Protein AF-A0AAD9XKY5-F1 (afdb_monomer_lite)

pLDDT: mean 76.38, std 20.31, range [36.25, 96.88]

InterPro domains:
  IPR003656 Zinc finger, BED-type [PF26664] (2-44)

Radius of gyration: 24.12 Å; chains: 1; bounding box: 50×39×59 Å

Structure (mmCIF, N/CA/C/O backbone):
data_AF-A0AAD9XKY5-F1
#
_entry.id   AF-A0AAD9XKY5-F1
#
loop_
_atom_site.group_PDB
_atom_site.id
_atom_site.type_symbol
_atom_site.label_atom_id
_atom_site.label_alt_id
_atom_site.label_comp_id
_atom_site.label_asym_id
_atom_site.label_entity_id
_atom_site.label_seq_id
_atom_site.pdbx_PDB_ins_code
_atom_site.Cartn_x
_atom_site.Cartn_y
_atom_site.Cartn_z
_atom_site.occupancy
_atom_site.B_iso_or_equiv
_atom_site.auth_seq_id
_atom_site.auth_comp_id
_atom_site.auth_asym_id
_atom_site.auth_atom_id
_atom_site.pdbx_PDB_model_num
ATOM 1 N N . MET A 1 1 ? -14.365 -5.651 0.166 1.00 91.12 1 MET A N 1
ATOM 2 C CA . MET A 1 1 ? -13.221 -5.865 1.092 1.00 91.12 1 MET A CA 1
ATOM 3 C C . MET A 1 1 ? -13.311 -4.875 2.252 1.00 91.12 1 MET A C 1
ATOM 5 O O . MET A 1 1 ? -13.835 -3.788 2.040 1.00 91.12 1 MET A O 1
ATOM 9 N N . GLN A 1 2 ? -12.850 -5.220 3.459 1.00 94.19 2 GLN A N 1
ATOM 10 C CA . GLN A 1 2 ? -13.069 -4.409 4.669 1.00 94.19 2 GLN A CA 1
ATOM 11 C C . GLN A 1 2 ? -11.772 -4.189 5.459 1.00 94.19 2 GLN A C 1
ATOM 13 O O . GLN A 1 2 ? -10.954 -5.098 5.579 1.00 94.19 2 GLN A O 1
ATOM 18 N N . CYS A 1 3 ? -11.593 -2.990 6.019 1.00 95.25 3 CYS A N 1
ATOM 19 C CA . CYS A 1 3 ? -10.522 -2.714 6.974 1.00 95.25 3 CYS A CA 1
ATOM 20 C C . CYS A 1 3 ? -10.835 -3.343 8.334 1.00 95.25 3 CYS A C 1
ATOM 22 O O . CYS A 1 3 ? -11.882 -3.080 8.918 1.00 95.25 3 CYS A O 1
ATOM 24 N N . THR A 1 4 ? -9.919 -4.136 8.881 1.00 94.19 4 THR A N 1
ATOM 25 C CA . THR A 1 4 ? -10.119 -4.802 10.176 1.00 94.19 4 THR A CA 1
ATOM 26 C C . THR A 1 4 ? -10.101 -3.828 11.354 1.00 94.19 4 THR A C 1
ATOM 28 O O . THR A 1 4 ? -10.814 -4.064 12.327 1.00 94.19 4 THR A O 1
ATOM 31 N N . LEU A 1 5 ? -9.363 -2.717 11.232 1.00 95.50 5 LEU A N 1
ATOM 32 C CA . LEU A 1 5 ? -9.158 -1.717 12.286 1.00 95.50 5 LEU A CA 1
ATOM 33 C C . LEU A 1 5 ? -10.360 -0.779 12.450 1.00 95.50 5 LEU A C 1
ATOM 35 O O . LEU A 1 5 ? -10.828 -0.542 13.559 1.00 95.50 5 LEU A O 1
ATOM 39 N N . CYS A 1 6 ? -10.874 -0.237 11.342 1.00 95.38 6 CYS A N 1
ATOM 40 C CA . CYS A 1 6 ? -11.967 0.742 11.358 1.00 95.38 6 CYS A CA 1
ATOM 41 C C . CYS A 1 6 ? -13.285 0.228 10.774 1.00 95.38 6 CYS A C 1
ATOM 43 O O . CYS A 1 6 ? -14.255 0.977 10.749 1.00 95.38 6 CYS A O 1
ATOM 45 N N . LYS A 1 7 ? -13.325 -1.021 10.294 1.00 95.75 7 LYS A N 1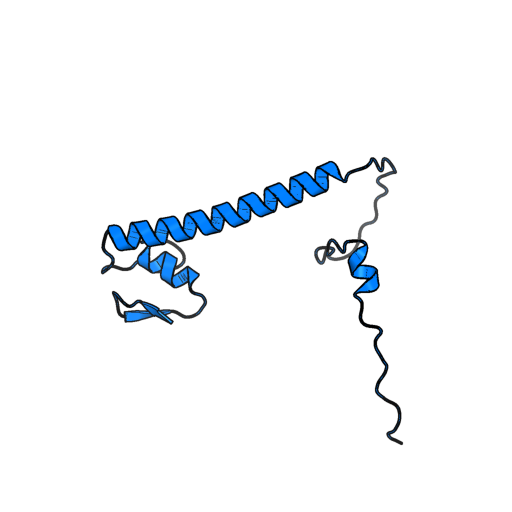
ATOM 46 C CA . LYS A 1 7 ? -14.500 -1.667 9.681 1.00 95.75 7 LYS A CA 1
ATOM 47 C C . LYS A 1 7 ? -15.055 -0.964 8.438 1.00 95.75 7 LYS A C 1
ATOM 49 O O . LYS A 1 7 ? -16.080 -1.389 7.909 1.00 95.75 7 LYS A O 1
ATOM 54 N N . LYS A 1 8 ? -14.345 0.031 7.897 1.00 93.94 8 LYS A N 1
ATOM 55 C CA . LYS A 1 8 ? -14.701 0.680 6.635 1.00 93.94 8 LYS A CA 1
ATOM 56 C C . LYS A 1 8 ? -14.624 -0.318 5.481 1.00 93.94 8 LYS A C 1
ATOM 58 O O . LYS A 1 8 ? -13.636 -1.045 5.338 1.00 93.94 8 LYS A O 1
ATOM 63 N N . VAL A 1 9 ? -15.674 -0.343 4.669 1.00 94.50 9 VAL A N 1
ATOM 64 C CA . VAL A 1 9 ? -15.769 -1.175 3.468 1.00 94.50 9 VAL A CA 1
ATOM 65 C C . VAL A 1 9 ? -15.228 -0.390 2.277 1.00 94.50 9 VAL A C 1
ATOM 67 O O . VAL A 1 9 ? -15.521 0.792 2.112 1.00 94.50 9 VAL A O 1
ATOM 70 N N . PHE A 1 10 ? -14.420 -1.053 1.454 1.00 91.75 10 PHE A N 1
ATOM 71 C CA . PHE A 1 10 ? -13.860 -0.504 0.226 1.00 91.75 10 PHE A CA 1
ATOM 72 C C . PHE A 1 10 ? -14.296 -1.345 -0.971 1.00 91.75 10 PHE A C 1
ATOM 74 O O . PHE A 1 10 ? -14.329 -2.581 -0.903 1.00 91.75 10 PHE A O 1
ATOM 81 N N . SER A 1 11 ? -14.575 -0.658 -2.076 1.00 91.44 11 SER A N 1
ATOM 82 C CA . SER A 1 11 ? -14.693 -1.241 -3.408 1.00 91.44 11 SER A CA 1
ATOM 83 C C . SER A 1 11 ? -13.340 -1.174 -4.133 1.00 91.44 11 SER A C 1
ATOM 85 O O . SER A 1 11 ? -12.603 -0.182 -4.041 1.00 91.44 11 SER A O 1
ATOM 87 N N . GLY A 1 12 ? -12.993 -2.249 -4.845 1.00 89.00 12 GLY A N 1
ATOM 88 C CA . GLY A 1 12 ? -11.754 -2.365 -5.619 1.00 89.00 12 GLY A CA 1
ATOM 89 C C . GLY A 1 12 ? -10.765 -3.394 -5.064 1.00 89.00 12 GLY A C 1
ATOM 90 O O . GLY A 1 12 ? -11.159 -4.420 -4.515 1.00 89.00 12 GLY A O 1
ATOM 91 N N . ARG A 1 13 ? -9.467 -3.128 -5.265 1.00 91.62 13 ARG A N 1
ATOM 92 C CA . ARG A 1 13 ? -8.355 -4.043 -4.950 1.00 91.62 13 ARG A CA 1
ATOM 93 C C . ARG A 1 13 ? -7.698 -3.726 -3.599 1.00 91.62 13 ARG A C 1
ATOM 95 O O . ARG A 1 13 ? -7.808 -2.614 -3.082 1.00 91.62 13 ARG A O 1
ATOM 102 N N . VAL A 1 14 ? -6.900 -4.678 -3.097 1.00 93.81 14 VAL A N 1
ATOM 103 C CA . VAL A 1 14 ? -6.110 -4.596 -1.843 1.00 93.81 14 VAL A CA 1
ATOM 104 C C . VAL A 1 14 ? -5.264 -3.328 -1.715 1.00 93.81 14 VAL A C 1
ATOM 106 O O . VAL A 1 14 ? -5.056 -2.844 -0.605 1.00 93.81 14 VAL A O 1
ATOM 109 N N . TYR A 1 15 ? -4.829 -2.746 -2.831 1.00 94.19 15 TYR A N 1
ATOM 110 C CA . TYR A 1 15 ? -4.037 -1.519 -2.843 1.00 94.19 15 TYR A CA 1
ATOM 111 C C . TYR A 1 15 ? -4.713 -0.352 -2.098 1.00 94.19 15 TYR A C 1
ATOM 113 O O . TYR A 1 15 ? -4.083 0.261 -1.243 1.00 94.19 15 TYR A O 1
ATOM 121 N N . ARG A 1 16 ? -6.021 -0.133 -2.295 1.00 94.56 16 ARG A N 1
ATOM 122 C CA . ARG A 1 16 ? -6.771 0.934 -1.601 1.00 94.56 16 ARG A CA 1
ATOM 123 C C . ARG A 1 16 ? -6.824 0.736 -0.087 1.00 94.56 16 ARG A C 1
ATOM 125 O O . ARG A 1 16 ? -6.781 1.697 0.675 1.00 94.56 16 ARG A O 1
ATOM 132 N N . LEU A 1 17 ? -6.905 -0.519 0.358 1.00 95.19 17 LEU A N 1
ATOM 133 C CA . LEU A 1 17 ? -6.860 -0.844 1.783 1.00 95.19 17 LEU A CA 1
ATOM 134 C C . LEU A 1 17 ? -5.467 -0.584 2.365 1.00 95.19 17 LEU A C 1
ATOM 136 O O . LEU A 1 17 ? -5.365 -0.061 3.473 1.00 95.19 17 LEU A O 1
ATOM 140 N N . LYS A 1 18 ? -4.404 -0.898 1.614 1.00 95.31 18 LYS A N 1
ATOM 141 C CA . LYS A 1 18 ? -3.034 -0.562 2.019 1.00 95.31 18 LYS A CA 1
ATOM 142 C C . LYS A 1 18 ? -2.857 0.952 2.131 1.00 95.31 18 LYS A C 1
ATOM 144 O O . LYS A 1 18 ? -2.336 1.390 3.147 1.00 95.31 18 LYS A O 1
ATOM 149 N N . GLU A 1 19 ? -3.337 1.743 1.168 1.00 95.62 19 GLU A N 1
ATOM 150 C CA . GLU A 1 19 ? -3.285 3.218 1.224 1.00 95.62 19 GLU A CA 1
ATOM 151 C C . GLU A 1 19 ? -4.030 3.777 2.447 1.00 95.62 19 GLU A C 1
ATOM 153 O O . GLU A 1 19 ? -3.491 4.608 3.181 1.00 95.62 19 GLU A O 1
ATOM 158 N N . HIS A 1 20 ? -5.228 3.250 2.722 1.00 96.06 20 HIS A N 1
ATOM 159 C CA . HIS A 1 20 ? -6.023 3.607 3.895 1.00 96.06 20 HIS A CA 1
ATOM 160 C C . HIS A 1 20 ? -5.271 3.372 5.217 1.00 96.06 20 HIS A C 1
ATOM 162 O O . HIS A 1 20 ? -5.208 4.271 6.057 1.00 96.06 20 HIS A O 1
ATOM 168 N N . VAL A 1 21 ? -4.695 2.179 5.418 1.00 96.38 21 VAL A N 1
ATOM 169 C CA . VAL A 1 21 ? -3.966 1.835 6.657 1.00 96.38 21 VAL A CA 1
ATOM 170 C C . VAL A 1 21 ? -2.612 2.540 6.729 1.00 96.38 21 VAL A C 1
ATOM 172 O O . VAL A 1 21 ? -2.202 2.959 7.808 1.00 96.38 21 VAL A O 1
ATOM 175 N N . ALA A 1 22 ? -1.945 2.731 5.591 1.00 95.94 22 ALA A N 1
ATOM 176 C CA . ALA A 1 22 ? -0.673 3.435 5.480 1.00 95.94 22 ALA A CA 1
ATOM 177 C C . ALA A 1 22 ? -0.779 4.936 5.779 1.00 95.94 22 ALA A C 1
ATOM 179 O O . ALA A 1 22 ? 0.254 5.588 5.846 1.00 95.94 22 ALA A O 1
ATOM 180 N N . ASN A 1 23 ? -1.983 5.490 5.960 1.00 94.81 23 ASN A N 1
ATOM 181 C CA . ASN A 1 23 ? -2.197 6.921 6.172 1.00 94.81 23 ASN A CA 1
ATOM 182 C C . ASN A 1 23 ? -1.549 7.764 5.053 1.00 94.81 23 ASN A C 1
ATOM 184 O O . ASN A 1 23 ? -0.821 8.724 5.308 1.00 94.81 23 ASN A O 1
ATOM 188 N N . ILE A 1 24 ? -1.749 7.320 3.807 1.00 92.50 24 ILE A N 1
ATOM 189 C CA . ILE A 1 24 ? -1.361 8.046 2.596 1.00 92.50 24 ILE A CA 1
ATOM 190 C C . ILE A 1 24 ? -2.609 8.777 2.108 1.00 92.50 24 ILE A C 1
ATOM 192 O O . ILE A 1 24 ? -3.602 8.147 1.746 1.00 92.50 24 ILE A O 1
ATOM 196 N N . VAL A 1 25 ? -2.564 10.106 2.143 1.00 89.94 25 VAL A N 1
ATOM 197 C CA . VAL A 1 25 ? -3.679 10.961 1.725 1.00 89.94 25 VAL A CA 1
ATOM 198 C C . VAL A 1 25 ? -3.707 11.059 0.197 1.00 89.94 25 VAL A C 1
ATOM 200 O O . VAL A 1 25 ? -2.660 11.094 -0.445 1.00 89.94 25 VAL A O 1
ATOM 203 N N . GLY A 1 26 ? -4.909 11.079 -0.384 1.00 89.31 26 GLY A N 1
ATOM 204 C CA . GLY A 1 26 ? -5.128 11.172 -1.828 1.00 89.31 26 GLY A CA 1
ATOM 205 C C . GLY A 1 26 ? -6.378 10.399 -2.230 1.00 89.31 26 GLY A C 1
ATOM 206 O O . GLY A 1 26 ? -7.496 10.832 -1.974 1.00 89.31 26 GLY A O 1
ATOM 207 N N . ASN A 1 27 ? -6.188 9.209 -2.800 1.00 86.62 27 ASN A N 1
ATOM 208 C CA . ASN A 1 27 ? -7.272 8.384 -3.346 1.00 86.62 27 ASN A CA 1
ATOM 209 C C . ASN A 1 27 ? -8.244 7.820 -2.301 1.00 86.62 27 ASN A C 1
ATOM 211 O O . ASN A 1 27 ? -9.359 7.415 -2.645 1.00 86.62 27 ASN A O 1
ATOM 215 N N . VAL A 1 28 ? -7.808 7.703 -1.046 1.00 92.94 28 VAL A N 1
ATOM 216 C CA . VAL A 1 28 ? -8.571 7.050 0.016 1.00 92.94 28 VAL A CA 1
ATOM 217 C C . VAL A 1 28 ? -8.417 7.827 1.319 1.00 92.94 28 VAL A C 1
ATOM 219 O O . VAL A 1 28 ? -7.325 8.248 1.681 1.00 92.94 28 VAL A O 1
ATOM 222 N N . VAL A 1 29 ? -9.522 7.985 2.053 1.00 94.06 29 VAL A N 1
ATOM 223 C CA . VAL A 1 29 ? -9.502 8.565 3.406 1.00 94.06 29 VAL A CA 1
ATOM 224 C C . VAL A 1 29 ? -8.642 7.684 4.317 1.00 94.06 29 VAL A C 1
ATOM 226 O O . VAL A 1 29 ? -8.891 6.477 4.336 1.00 94.06 29 VAL A O 1
ATOM 229 N N . PRO A 1 30 ? -7.691 8.229 5.091 1.00 95.38 30 PRO A N 1
ATOM 230 C CA . PRO A 1 30 ? -6.814 7.441 5.951 1.00 95.38 30 PRO A CA 1
ATOM 231 C C . PRO A 1 30 ? -7.536 6.808 7.149 1.00 95.38 30 PRO A C 1
ATOM 233 O O . PRO A 1 30 ? -8.619 7.226 7.564 1.00 95.38 30 PRO A O 1
ATOM 236 N N . CYS A 1 31 ? -6.934 5.764 7.716 1.00 95.94 31 CYS A N 1
ATOM 237 C CA . CYS A 1 31 ? -7.452 5.082 8.894 1.00 95.94 31 CYS A CA 1
ATOM 238 C C . CYS A 1 31 ? -7.118 5.854 10.171 1.00 95.94 31 CYS A C 1
ATOM 240 O O . CYS A 1 31 ? -5.966 5.890 10.594 1.00 95.94 31 CYS A O 1
ATOM 242 N N . GLN A 1 32 ? -8.139 6.377 10.849 1.00 94.12 32 GLN A N 1
ATOM 243 C CA . GLN A 1 32 ? -7.971 7.039 12.149 1.00 94.12 32 GLN A CA 1
ATOM 244 C C . GLN A 1 32 ? -7.587 6.071 13.282 1.00 94.12 32 GLN A C 1
ATOM 246 O O . GLN A 1 32 ? -7.041 6.493 14.293 1.00 94.12 32 GLN A O 1
ATOM 251 N N . LYS A 1 33 ? -7.852 4.767 13.117 1.00 95.88 33 LYS A N 1
ATOM 252 C CA . LYS A 1 33 ? -7.567 3.726 14.123 1.00 95.88 33 LYS A CA 1
ATOM 253 C C . LYS A 1 33 ? -6.242 2.987 13.885 1.00 95.88 33 LYS A C 1
ATOM 255 O O . LYS A 1 33 ? -5.939 2.035 14.599 1.00 95.88 33 LYS A O 1
ATOM 260 N N . ALA A 1 34 ? -5.470 3.359 12.862 1.00 95.56 34 ALA A N 1
ATOM 261 C CA . ALA A 1 34 ? -4.213 2.682 12.550 1.00 95.56 34 ALA A CA 1
ATOM 262 C C . ALA A 1 34 ? -3.069 3.157 13.453 1.00 95.56 34 ALA A C 1
ATOM 264 O O . ALA A 1 34 ? -2.750 4.344 13.478 1.00 95.56 34 ALA A O 1
ATOM 265 N N . SER A 1 35 ? -2.408 2.213 14.137 1.00 96.88 35 SER A N 1
ATOM 266 C CA . SER A 1 35 ? -1.182 2.490 14.900 1.00 96.88 35 SER A CA 1
ATOM 267 C C . SER A 1 35 ? -0.002 2.838 13.981 1.00 96.88 35 SER A C 1
ATOM 269 O O . SER A 1 35 ? -0.017 2.528 12.788 1.00 96.88 35 SER A O 1
ATOM 271 N N . LYS A 1 36 ? 1.057 3.440 14.542 1.00 96.06 36 LYS A N 1
ATOM 272 C CA . LYS A 1 36 ? 2.285 3.767 13.794 1.00 96.06 36 LYS A CA 1
ATOM 273 C C . LYS A 1 36 ? 2.933 2.532 13.153 1.00 96.06 36 LYS A C 1
ATOM 275 O O . LYS A 1 36 ? 3.370 2.621 12.011 1.00 96.06 36 LYS A O 1
ATOM 280 N N . ASP A 1 37 ? 2.923 1.387 13.840 1.00 96.38 37 ASP A N 1
ATOM 281 C CA . ASP A 1 37 ? 3.428 0.116 13.296 1.00 96.38 37 ASP A CA 1
ATOM 282 C C . ASP A 1 37 ? 2.623 -0.337 12.068 1.00 96.38 37 ASP A C 1
ATOM 284 O O . ASP A 1 37 ? 3.184 -0.564 10.997 1.00 96.38 37 ASP A O 1
ATOM 288 N N . ASN A 1 38 ? 1.288 -0.353 12.178 1.00 95.25 38 ASN A N 1
ATOM 289 C CA . ASN A 1 38 ? 0.410 -0.701 11.057 1.00 95.25 38 ASN A CA 1
ATOM 290 C C . ASN A 1 38 ? 0.665 0.198 9.840 1.00 95.25 38 ASN A C 1
ATOM 292 O O . ASN A 1 38 ? 0.733 -0.281 8.703 1.00 95.25 38 ASN A O 1
ATOM 296 N N . GLN A 1 39 ? 0.823 1.500 10.087 1.00 96.19 39 GLN A N 1
ATOM 297 C CA . GLN A 1 39 ? 1.127 2.473 9.048 1.00 96.19 39 GLN A CA 1
ATOM 298 C C . GLN A 1 39 ? 2.481 2.177 8.396 1.00 96.19 39 GLN A C 1
ATOM 300 O O . GLN A 1 39 ? 2.557 2.127 7.171 1.00 96.19 39 GLN A O 1
ATOM 305 N N . PHE A 1 40 ? 3.536 1.958 9.187 1.00 96.81 40 PHE A N 1
ATOM 306 C CA . PHE A 1 40 ? 4.881 1.679 8.682 1.00 96.81 40 PHE A CA 1
ATOM 307 C C . PHE A 1 40 ? 4.914 0.412 7.822 1.00 96.81 40 PHE A C 1
ATOM 309 O O . PHE A 1 40 ? 5.345 0.460 6.670 1.00 96.81 40 PHE A O 1
ATOM 316 N N . ARG A 1 41 ? 4.355 -0.695 8.323 1.00 96.44 41 ARG A N 1
ATOM 317 C CA . ARG A 1 41 ? 4.306 -1.972 7.595 1.00 96.44 41 ARG A CA 1
ATOM 318 C C . ARG A 1 41 ? 3.559 -1.851 6.267 1.00 96.44 41 ARG A C 1
ATOM 320 O O . ARG A 1 41 ? 4.012 -2.372 5.248 1.00 96.44 41 ARG A O 1
ATOM 327 N N . CYS A 1 42 ? 2.432 -1.135 6.249 1.00 96.25 42 CYS A N 1
ATOM 328 C CA . CYS A 1 42 ? 1.670 -0.923 5.017 1.00 96.25 42 CYS A CA 1
ATOM 329 C C . CYS A 1 42 ? 2.38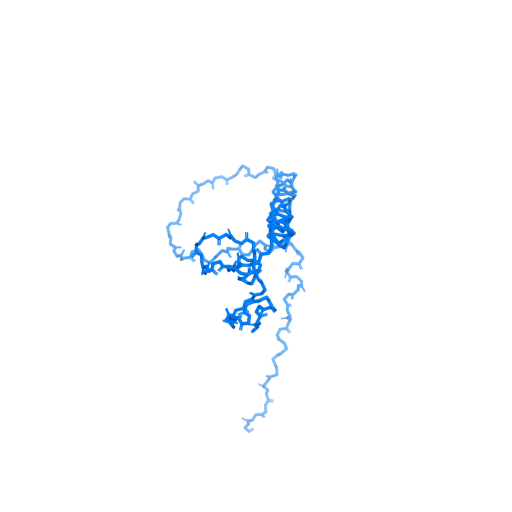2 0.024 4.041 1.00 96.25 42 CYS A C 1
ATOM 331 O O . CYS A 1 42 ? 2.360 -0.236 2.837 1.00 96.25 42 CYS A O 1
ATOM 333 N N . ARG A 1 43 ? 3.040 1.085 4.535 1.00 95.75 43 ARG A N 1
ATOM 334 C CA . ARG A 1 43 ? 3.859 1.988 3.708 1.00 95.75 43 ARG A CA 1
ATOM 335 C C . ARG A 1 43 ? 5.006 1.230 3.042 1.00 95.75 43 ARG A C 1
ATOM 337 O O . ARG A 1 43 ? 5.144 1.326 1.825 1.00 95.75 43 ARG A O 1
ATOM 344 N N . GLN A 1 44 ? 5.754 0.431 3.805 1.00 96.44 44 GLN A N 1
ATOM 345 C CA . GLN A 1 44 ? 6.854 -0.379 3.278 1.00 96.44 44 GLN A CA 1
ATOM 346 C C . GLN A 1 44 ? 6.359 -1.331 2.184 1.00 96.44 44 GLN A C 1
ATOM 348 O O . GLN A 1 44 ? 6.881 -1.331 1.074 1.00 96.44 44 GLN A O 1
ATOM 353 N N . ALA A 1 45 ? 5.259 -2.047 2.433 1.00 95.19 45 ALA A N 1
ATOM 354 C CA . ALA A 1 45 ? 4.690 -2.966 1.451 1.00 95.19 45 ALA A CA 1
ATOM 355 C C . ALA A 1 45 ? 4.254 -2.282 0.139 1.00 95.19 45 ALA A C 1
ATOM 357 O O . ALA A 1 45 ? 4.270 -2.917 -0.920 1.00 95.19 45 ALA A O 1
ATOM 358 N N . ILE A 1 46 ? 3.828 -1.014 0.192 1.00 94.56 46 ILE A N 1
ATOM 359 C CA . ILE A 1 46 ? 3.524 -0.213 -1.003 1.00 94.56 46 ILE A CA 1
ATOM 360 C C . ILE A 1 46 ? 4.818 0.181 -1.724 1.00 94.56 46 ILE A C 1
ATOM 362 O O . ILE A 1 46 ? 4.891 0.049 -2.947 1.00 94.56 46 ILE A O 1
ATOM 366 N N . MET A 1 47 ? 5.831 0.649 -0.991 1.00 93.88 47 MET A N 1
ATOM 367 C CA . MET A 1 47 ? 7.120 1.045 -1.570 1.00 93.88 47 MET A CA 1
ATOM 368 C C . MET A 1 47 ? 7.825 -0.132 -2.243 1.00 93.88 47 MET A C 1
ATOM 370 O O . MET A 1 47 ? 8.239 -0.006 -3.392 1.00 93.88 47 MET A O 1
ATOM 374 N N . ASP A 1 48 ? 7.865 -1.295 -1.596 1.00 93.75 48 ASP A N 1
ATOM 375 C CA . ASP A 1 48 ? 8.493 -2.498 -2.149 1.00 93.75 48 ASP A CA 1
ATOM 376 C C . ASP A 1 48 ? 7.816 -2.949 -3.445 1.00 93.75 48 ASP A C 1
ATOM 378 O O . ASP A 1 48 ? 8.472 -3.409 -4.377 1.00 93.75 48 ASP A O 1
ATOM 382 N N . ALA A 1 49 ? 6.486 -2.826 -3.523 1.00 92.12 49 ALA A N 1
ATOM 383 C CA . ALA A 1 49 ? 5.748 -3.138 -4.742 1.00 92.12 49 ALA A CA 1
ATOM 384 C C . ALA A 1 49 ? 6.128 -2.185 -5.885 1.00 92.12 49 ALA A C 1
ATOM 386 O O . ALA A 1 49 ? 6.420 -2.656 -6.983 1.00 92.12 49 ALA A O 1
ATOM 387 N N . LYS A 1 50 ? 6.207 -0.875 -5.609 1.00 91.31 50 LYS A N 1
ATOM 388 C CA . LYS A 1 50 ? 6.651 0.126 -6.591 1.00 91.31 50 LYS A CA 1
ATOM 389 C C . LYS A 1 50 ? 8.101 -0.097 -7.017 1.00 91.31 50 LYS A C 1
ATOM 391 O O . LYS A 1 50 ? 8.420 0.065 -8.189 1.00 91.31 50 LYS A O 1
ATOM 396 N N . ASN A 1 51 ? 8.979 -0.470 -6.089 1.00 91.19 51 ASN A N 1
ATOM 397 C CA . ASN A 1 51 ? 10.385 -0.701 -6.404 1.00 91.19 51 ASN A CA 1
ATOM 398 C C . ASN A 1 51 ? 10.575 -1.947 -7.277 1.00 91.19 51 ASN A C 1
ATOM 400 O O . ASN A 1 51 ? 11.328 -1.908 -8.242 1.00 91.19 51 ASN A O 1
ATOM 404 N N . ARG A 1 52 ? 9.832 -3.027 -7.001 1.00 89.38 52 ARG A N 1
ATOM 405 C CA . ARG A 1 52 ? 9.827 -4.225 -7.856 1.00 89.38 52 ARG A CA 1
ATOM 406 C C . ARG A 1 52 ? 9.365 -3.922 -9.279 1.00 89.38 52 ARG A C 1
ATOM 408 O O . ARG A 1 52 ? 9.932 -4.459 -10.219 1.00 89.38 52 ARG A O 1
ATOM 415 N N . GLU A 1 53 ? 8.349 -3.082 -9.442 1.00 86.75 53 GLU A N 1
ATOM 416 C CA . GLU A 1 53 ? 7.878 -2.671 -10.769 1.00 86.75 53 GLU A CA 1
ATOM 417 C C . GLU A 1 53 ? 8.933 -1.849 -11.520 1.00 86.75 53 GLU A C 1
ATOM 419 O O . GLU A 1 53 ? 9.219 -2.140 -12.678 1.00 86.75 53 GLU A O 1
ATOM 424 N N . LYS A 1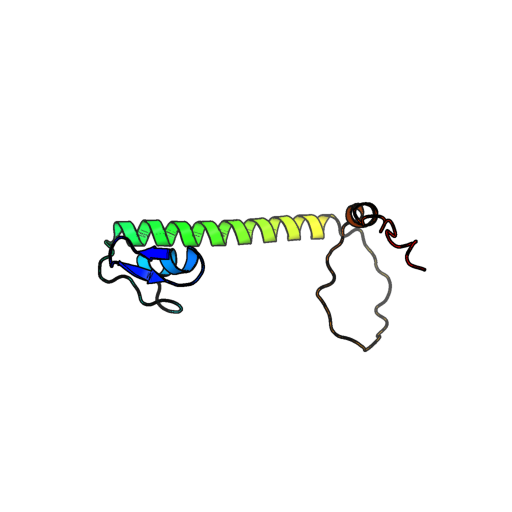 54 ? 9.581 -0.897 -10.839 1.00 88.19 54 LYS A N 1
ATOM 425 C CA . LYS A 1 54 ? 10.674 -0.104 -11.419 1.00 88.19 54 LYS A CA 1
ATOM 426 C C . LYS A 1 54 ? 11.878 -0.955 -11.813 1.00 88.19 54 LYS A C 1
ATOM 428 O O . LYS A 1 54 ? 12.426 -0.747 -12.887 1.00 88.19 54 LYS A O 1
ATOM 433 N N . ASN A 1 55 ? 12.284 -1.906 -10.973 1.00 84.00 55 ASN A N 1
ATOM 434 C CA . ASN A 1 55 ? 13.411 -2.784 -11.290 1.00 84.00 55 ASN A CA 1
ATOM 435 C C . ASN A 1 55 ? 13.112 -3.654 -12.513 1.00 84.00 55 ASN A C 1
ATOM 437 O O . ASN A 1 55 ? 13.937 -3.717 -13.411 1.00 84.00 55 ASN A O 1
ATOM 441 N N . LYS A 1 56 ? 11.903 -4.221 -12.611 1.00 83.19 56 LYS A N 1
ATOM 442 C CA . LYS A 1 56 ? 11.489 -4.971 -13.806 1.00 83.19 56 LYS A CA 1
ATOM 443 C C . LYS A 1 56 ? 11.492 -4.113 -15.067 1.00 83.19 56 LYS A C 1
ATOM 445 O O . LYS A 1 56 ? 11.890 -4.585 -16.121 1.00 83.19 56 LYS A O 1
ATOM 450 N N . GLN A 1 57 ? 11.035 -2.864 -14.975 1.00 82.06 57 GLN A N 1
ATOM 451 C CA . GLN A 1 57 ? 11.065 -1.946 -16.117 1.00 82.06 57 GLN A CA 1
ATOM 452 C C . GLN A 1 57 ? 12.498 -1.661 -16.572 1.00 82.06 57 GLN A C 1
ATOM 454 O O . GLN A 1 57 ? 12.756 -1.707 -17.769 1.00 82.06 57 GLN A O 1
ATOM 459 N N . LYS A 1 58 ? 13.423 -1.444 -15.630 1.00 81.56 58 LYS A N 1
ATOM 460 C CA . LYS A 1 58 ? 14.848 -1.264 -15.937 1.00 81.56 58 LYS A CA 1
ATOM 461 C C . LYS A 1 58 ? 15.463 -2.502 -16.577 1.00 81.56 58 LYS A C 1
ATOM 463 O O . LYS A 1 58 ? 16.100 -2.375 -17.607 1.00 81.56 58 LYS A O 1
ATOM 468 N N . GLU A 1 59 ? 15.213 -3.689 -16.028 1.00 80.25 59 GLU A N 1
ATOM 469 C CA . GLU A 1 59 ? 15.700 -4.952 -16.603 1.00 80.25 59 GLU A CA 1
ATOM 470 C C . GLU A 1 59 ? 15.200 -5.139 -18.046 1.00 80.25 59 GLU A C 1
ATOM 472 O O . GLU A 1 59 ? 15.965 -5.507 -18.933 1.00 80.25 59 GLU A O 1
ATOM 477 N N . VAL A 1 60 ? 13.925 -4.835 -18.311 1.00 79.19 60 VAL A N 1
ATOM 478 C CA . VAL A 1 60 ? 13.359 -4.895 -19.669 1.00 79.19 60 VAL A CA 1
ATOM 479 C C . VAL A 1 60 ? 14.011 -3.865 -20.596 1.00 79.19 60 VAL A C 1
ATOM 481 O O . VAL A 1 60 ? 14.287 -4.177 -21.754 1.00 79.19 60 VAL A O 1
ATOM 484 N N . GLU A 1 61 ? 14.254 -2.648 -20.114 1.00 81.25 61 GLU A N 1
ATOM 485 C CA . GLU A 1 61 ? 14.908 -1.587 -20.883 1.00 81.25 61 GLU A CA 1
ATOM 486 C C . GLU A 1 61 ? 16.373 -1.926 -21.200 1.00 81.25 61 GLU A C 1
ATOM 488 O O . GLU A 1 61 ? 16.799 -1.765 -22.341 1.00 81.25 61 GLU A O 1
ATOM 493 N N . GLU A 1 62 ? 17.111 -2.477 -20.236 1.00 78.69 62 GLU A N 1
ATOM 494 C CA . GLU A 1 62 ? 18.495 -2.933 -20.398 1.00 78.69 62 GLU A CA 1
ATOM 495 C C . GLU A 1 62 ? 18.598 -4.076 -21.417 1.00 78.69 62 GLU A C 1
ATOM 497 O O . GLU A 1 62 ? 19.434 -4.024 -22.321 1.00 78.69 62 GLU A O 1
ATOM 502 N N . VAL A 1 63 ? 17.708 -5.073 -21.340 1.00 78.31 63 VAL A N 1
ATOM 503 C CA . VAL A 1 63 ? 17.645 -6.161 -22.334 1.00 78.31 63 VAL A CA 1
ATOM 504 C C . VAL A 1 63 ? 17.296 -5.614 -23.721 1.00 78.31 63 VAL A C 1
ATOM 506 O O . VAL A 1 63 ? 17.920 -6.002 -24.709 1.00 78.31 63 VAL A O 1
ATOM 509 N N . LYS A 1 64 ? 16.345 -4.675 -23.812 1.00 79.38 64 LYS A N 1
ATOM 510 C CA . LYS A 1 64 ? 15.971 -4.037 -25.084 1.00 79.38 64 LYS A CA 1
ATOM 511 C C . LYS A 1 64 ? 17.136 -3.247 -25.693 1.00 79.38 64 LYS A C 1
ATOM 513 O O . LYS A 1 64 ? 17.352 -3.321 -26.903 1.00 79.38 64 LYS A O 1
ATOM 518 N N . ALA A 1 65 ? 17.891 -2.516 -24.876 1.00 78.38 65 ALA A N 1
ATOM 519 C CA 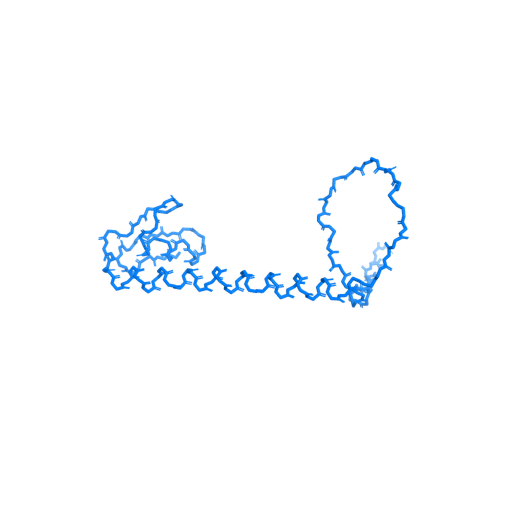. ALA A 1 65 ? 19.068 -1.779 -25.324 1.00 78.38 65 ALA A CA 1
ATOM 520 C C . ALA A 1 65 ? 20.181 -2.727 -25.801 1.00 78.38 65 ALA A C 1
ATOM 522 O O . ALA A 1 65 ? 20.743 -2.512 -26.871 1.00 78.38 65 ALA A O 1
ATOM 523 N N . ALA A 1 66 ? 20.446 -3.815 -25.070 1.00 72.56 66 ALA A N 1
ATOM 524 C CA . ALA A 1 66 ? 21.454 -4.810 -25.448 1.00 72.56 66 ALA A CA 1
ATOM 525 C C . ALA A 1 66 ? 21.124 -5.550 -26.759 1.00 72.56 66 ALA A C 1
ATOM 527 O O . ALA A 1 66 ? 22.028 -5.975 -27.473 1.00 72.56 66 ALA A O 1
ATOM 528 N N . MET A 1 67 ? 19.837 -5.697 -27.088 1.00 68.00 67 MET A N 1
ATOM 529 C CA . MET A 1 67 ? 19.365 -6.337 -28.324 1.00 68.00 67 MET A CA 1
ATOM 530 C C . MET A 1 67 ? 19.245 -5.382 -29.519 1.00 68.00 67 MET A C 1
ATOM 532 O O . MET A 1 67 ? 18.885 -5.823 -30.610 1.00 68.00 67 MET A O 1
ATOM 536 N N . SER A 1 68 ? 19.537 -4.090 -29.347 1.00 61.53 68 SER A N 1
ATOM 537 C CA . SER A 1 68 ? 19.519 -3.115 -30.442 1.00 61.53 68 SER A CA 1
ATOM 538 C C . SER A 1 68 ? 20.778 -3.274 -31.302 1.00 61.53 68 SER A C 1
ATOM 540 O O . SER A 1 68 ? 21.731 -2.508 -31.196 1.00 61.53 68 SER A O 1
ATOM 542 N N . ILE A 1 69 ? 20.799 -4.318 -32.131 1.00 57.56 69 ILE A N 1
ATOM 543 C CA . ILE A 1 69 ? 21.770 -4.480 -33.216 1.00 57.56 69 ILE A CA 1
ATOM 544 C C . ILE A 1 69 ? 21.345 -3.504 -34.320 1.00 57.56 69 ILE A C 1
ATOM 546 O O . ILE A 1 69 ? 20.195 -3.537 -34.750 1.00 57.56 69 ILE A O 1
ATOM 550 N N . GLY A 1 70 ? 22.248 -2.587 -34.683 1.00 58.50 70 GLY A N 1
ATOM 551 C CA . GLY A 1 70 ? 21.985 -1.403 -35.505 1.00 58.50 70 GLY A CA 1
ATOM 552 C C . GLY A 1 70 ? 21.110 -1.659 -36.733 1.00 58.50 70 GLY A C 1
ATOM 553 O O . GLY A 1 70 ? 21.418 -2.507 -37.562 1.00 58.50 70 GLY A O 1
ATOM 554 N N . GLY A 1 71 ? 20.029 -0.887 -36.826 1.00 44.91 71 GLY A N 1
ATOM 555 C CA . GLY A 1 71 ? 19.220 -0.713 -38.027 1.00 44.91 71 GLY A CA 1
ATOM 556 C C . GLY A 1 71 ? 19.184 0.772 -38.351 1.00 44.91 71 GLY A C 1
ATOM 557 O O . GLY A 1 71 ? 18.262 1.483 -37.959 1.00 44.91 71 GLY A O 1
ATOM 558 N N . GLU A 1 72 ? 20.255 1.248 -38.967 1.00 48.72 72 GLU A N 1
ATOM 559 C CA . GLU A 1 72 ? 20.341 2.566 -39.579 1.00 48.72 72 GLU A CA 1
ATOM 560 C C . GLU A 1 72 ? 19.709 2.507 -40.972 1.00 48.72 72 GLU A C 1
ATOM 562 O O . GLU A 1 72 ? 20.430 2.388 -41.946 1.00 48.72 72 GLU A O 1
ATOM 567 N N . GLU A 1 73 ? 18.375 2.568 -41.079 1.00 42.91 73 GLU A N 1
ATOM 568 C CA . GLU A 1 73 ? 17.692 2.795 -42.366 1.00 42.91 73 GLU A CA 1
ATOM 569 C C . GLU A 1 73 ? 16.441 3.680 -42.176 1.00 42.91 73 GLU A C 1
ATOM 571 O O . GLU A 1 73 ? 15.464 3.291 -41.539 1.00 42.91 73 GLU A O 1
ATOM 576 N N . ASP A 1 74 ? 16.583 4.907 -42.684 1.00 36.25 74 ASP A N 1
ATOM 577 C CA . ASP A 1 74 ? 15.648 5.992 -43.014 1.00 36.25 74 ASP A CA 1
ATOM 578 C C . ASP A 1 74 ? 14.271 6.141 -42.333 1.00 36.25 74 ASP A C 1
ATOM 580 O O . ASP A 1 74 ? 13.328 5.363 -42.479 1.00 36.25 74 ASP A O 1
ATOM 584 N N . LEU A 1 75 ? 14.133 7.311 -41.699 1.00 41.41 75 LEU A N 1
ATOM 585 C CA . LEU A 1 75 ? 12.878 8.002 -41.425 1.00 41.41 75 LE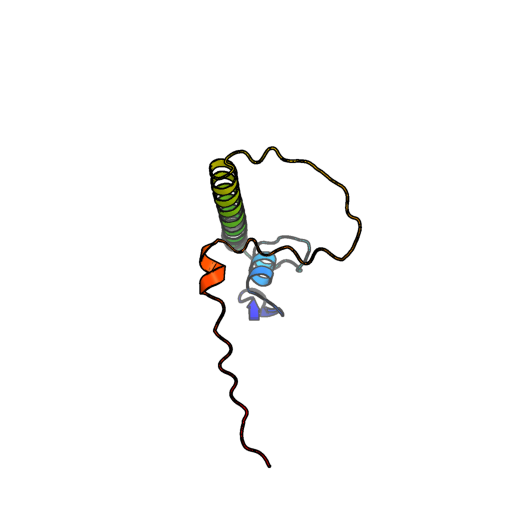U A CA 1
ATOM 586 C C . LEU A 1 75 ? 12.295 8.544 -42.741 1.00 41.41 75 LEU A C 1
ATOM 588 O O . LEU A 1 75 ? 12.653 9.646 -43.149 1.00 41.41 75 LEU A O 1
ATOM 592 N N . GLU A 1 76 ? 11.335 7.842 -43.343 1.00 40.97 76 GLU A N 1
ATOM 593 C CA . GLU A 1 76 ? 10.338 8.500 -44.193 1.00 40.97 76 GLU A CA 1
ATOM 594 C C . GLU A 1 76 ? 8.953 8.511 -43.533 1.00 40.97 76 GLU A C 1
ATOM 596 O O . GLU A 1 76 ? 8.439 7.535 -42.985 1.00 40.97 76 GLU A O 1
ATOM 601 N N . GLU A 1 77 ? 8.405 9.718 -43.544 1.00 49.53 77 GLU A N 1
ATOM 602 C CA . GLU A 1 77 ? 7.174 10.208 -42.954 1.00 49.53 77 GLU A CA 1
ATOM 603 C C . GLU A 1 77 ? 5.929 9.536 -43.562 1.00 49.53 77 GLU A C 1
ATOM 605 O O . GLU A 1 77 ? 5.696 9.605 -44.765 1.00 49.53 77 GLU A O 1
ATOM 610 N N . MET A 1 78 ? 5.075 8.931 -42.728 1.00 37.91 78 MET A N 1
ATOM 611 C CA . MET A 1 78 ? 3.695 8.614 -43.116 1.00 37.91 78 MET A CA 1
ATOM 612 C C . MET A 1 78 ? 2.734 8.911 -41.959 1.00 37.91 78 MET A C 1
ATOM 614 O O . MET A 1 78 ? 2.656 8.182 -40.965 1.00 37.91 78 MET A O 1
ATOM 618 N N . GLU A 1 79 ? 2.002 10.016 -42.098 1.00 43.53 79 GLU A N 1
ATOM 619 C CA . GLU A 1 79 ? 0.857 10.368 -41.261 1.00 43.53 79 GLU A CA 1
ATOM 620 C C . GLU A 1 79 ? -0.264 9.320 -41.377 1.00 43.53 79 GLU A C 1
ATOM 622 O O . GLU A 1 79 ? -0.678 8.947 -42.474 1.00 43.53 79 GLU A O 1
ATOM 627 N N . GLY A 1 80 ? -0.829 8.911 -40.233 1.00 45.19 80 GLY A N 1
ATOM 628 C CA . GLY A 1 80 ? -2.163 8.309 -40.177 1.00 45.19 80 GLY A CA 1
ATOM 629 C C . GLY A 1 80 ? -2.339 7.148 -39.191 1.00 45.19 80 GLY A C 1
ATOM 630 O O . GLY A 1 80 ? -1.717 6.105 -39.333 1.00 45.19 80 GLY A O 1
ATOM 631 N N . LEU A 1 81 ? -3.315 7.311 -38.283 1.00 40.03 81 LEU A N 1
ATOM 632 C CA . LEU A 1 81 ? -4.062 6.290 -37.509 1.00 40.03 81 LEU A CA 1
ATOM 633 C C . LEU A 1 81 ? -3.570 5.915 -36.087 1.00 40.03 81 LEU A C 1
ATOM 635 O O . LEU A 1 81 ? -2.381 5.957 -35.769 1.00 40.03 81 LEU A O 1
ATOM 639 N N . PRO A 1 82 ? -4.519 5.618 -35.165 1.00 38.72 82 PRO A N 1
ATOM 640 C CA . PRO A 1 82 ? -4.300 5.711 -33.728 1.00 38.72 82 PRO A CA 1
ATOM 641 C C . PRO A 1 82 ? -3.414 4.570 -33.239 1.00 38.72 82 PRO A C 1
ATOM 643 O O . PRO A 1 82 ? -3.731 3.391 -33.411 1.00 38.72 82 PRO A O 1
ATOM 646 N N . ARG A 1 83 ? -2.321 4.934 -32.563 1.00 45.03 83 ARG A N 1
ATOM 647 C CA . ARG A 1 83 ? -1.378 4.009 -31.931 1.00 45.03 83 ARG A CA 1
ATOM 648 C C . ARG A 1 83 ? -2.074 3.237 -30.802 1.00 45.03 83 ARG A C 1
ATOM 650 O O . ARG A 1 83 ? -1.965 3.590 -29.630 1.00 45.03 83 ARG A O 1
ATOM 657 N N . LYS A 1 84 ? -2.770 2.143 -31.133 1.00 50.75 84 LYS A N 1
ATOM 658 C CA . LYS A 1 84 ? -2.852 0.996 -30.219 1.00 50.75 84 LYS A CA 1
ATOM 659 C C . LYS A 1 84 ? -1.403 0.621 -29.970 1.00 50.75 84 LYS A C 1
ATOM 661 O O . LYS A 1 84 ? -0.703 0.346 -30.937 1.00 50.75 84 LYS A O 1
ATOM 666 N N . THR A 1 85 ? -0.948 0.702 -28.721 1.00 50.12 85 THR A N 1
ATOM 667 C CA . THR A 1 85 ? 0.420 0.343 -28.339 1.00 50.12 85 THR A CA 1
ATOM 668 C C . THR A 1 85 ? 0.759 -0.965 -29.029 1.00 50.12 85 THR A C 1
ATOM 670 O O . THR A 1 85 ? 0.126 -1.985 -28.731 1.00 50.12 85 THR A O 1
ATOM 673 N N . SER A 1 86 ? 1.650 -0.895 -30.019 1.00 57.34 86 SER A N 1
ATOM 674 C CA . SER A 1 86 ? 2.132 -2.053 -30.745 1.00 57.34 86 SER A CA 1
ATOM 675 C C . SER A 1 86 ? 2.674 -2.969 -29.673 1.00 57.34 86 SER A C 1
ATOM 677 O O . SER A 1 86 ? 3.626 -2.645 -28.962 1.00 57.34 86 SER A O 1
ATOM 679 N N . LYS A 1 87 ? 1.944 -4.060 -29.446 1.00 59.34 87 LYS A N 1
ATOM 680 C CA . LYS A 1 87 ? 2.417 -5.128 -28.588 1.00 59.34 87 LYS A CA 1
ATOM 681 C C . LYS A 1 87 ? 3.784 -5.459 -29.162 1.00 59.34 87 LYS A C 1
ATOM 683 O O . LYS A 1 87 ? 3.885 -5.735 -30.355 1.00 59.34 87 LYS A O 1
ATOM 688 N N . LEU A 1 88 ? 4.818 -5.302 -28.343 1.00 57.72 88 LEU A N 1
ATOM 689 C CA . LEU A 1 88 ? 6.139 -5.839 -28.617 1.00 57.72 88 LEU A CA 1
ATOM 690 C C . LEU A 1 88 ? 5.944 -7.358 -28.652 1.00 57.72 88 LEU A C 1
ATOM 692 O O . LEU A 1 88 ? 6.123 -8.024 -27.639 1.00 57.72 88 LEU A O 1
ATOM 696 N N . CYS A 1 89 ? 5.421 -7.868 -29.766 1.00 61.38 89 CYS A N 1
ATOM 697 C CA . CYS A 1 89 ? 5.353 -9.286 -30.034 1.00 61.38 89 CYS A CA 1
ATOM 698 C C . CYS A 1 89 ? 6.782 -9.684 -30.339 1.00 61.38 89 CYS A C 1
ATOM 700 O O . CYS A 1 89 ? 7.366 -9.222 -31.322 1.00 61.38 89 CYS A O 1
ATOM 702 N N . GLY A 1 90 ? 7.362 -10.469 -29.441 1.00 69.81 90 GLY A N 1
ATOM 703 C CA . GLY A 1 90 ? 8.645 -11.081 -29.723 1.00 69.81 90 GLY A CA 1
ATOM 704 C C . GLY A 1 90 ? 8.481 -12.078 -30.874 1.00 69.81 90 GLY A C 1
ATOM 705 O O . GLY A 1 90 ? 7.363 -12.507 -31.164 1.00 69.81 90 GLY A O 1
ATOM 706 N N . PRO A 1 91 ? 9.579 -12.528 -31.492 1.00 69.00 91 PRO A N 1
ATOM 707 C CA . PRO A 1 91 ? 9.532 -13.531 -32.562 1.00 69.00 91 PRO A CA 1
ATOM 708 C C . PRO A 1 91 ? 8.844 -14.848 -32.142 1.00 69.00 91 PRO A C 1
ATOM 710 O O . PRO A 1 91 ? 8.431 -15.634 -32.981 1.00 69.00 91 PRO A O 1
ATOM 713 N N . MET A 1 92 ? 8.681 -15.094 -30.837 1.00 66.50 92 MET A N 1
ATOM 714 C CA . MET A 1 92 ? 7.941 -16.241 -30.297 1.00 66.50 92 MET A CA 1
ATOM 715 C C . MET A 1 92 ? 6.413 -16.121 -30.425 1.00 66.50 92 MET A C 1
ATOM 717 O O . MET A 1 92 ? 5.732 -17.144 -30.468 1.00 66.50 92 MET A O 1
ATOM 721 N N . ASP A 1 93 ? 5.860 -14.908 -30.493 1.00 66.56 93 ASP A N 1
ATOM 722 C CA . ASP A 1 93 ? 4.407 -14.700 -30.555 1.00 66.56 93 ASP A CA 1
ATOM 723 C C . ASP A 1 93 ? 3.819 -15.009 -31.942 1.00 66.56 93 ASP A C 1
ATOM 725 O O . ASP A 1 93 ? 2.618 -15.252 -32.058 1.00 66.56 93 ASP A O 1
ATOM 729 N N . GLU A 1 94 ? 4.655 -15.068 -32.983 1.00 65.88 94 GLU A N 1
ATOM 730 C CA . GLU A 1 94 ? 4.249 -15.494 -34.328 1.00 65.88 94 GLU A CA 1
ATOM 731 C C . GLU A 1 94 ? 3.728 -16.942 -34.328 1.00 65.88 94 GLU A C 1
ATOM 733 O O . GLU A 1 94 ? 2.734 -17.257 -34.981 1.00 65.88 94 GLU A O 1
ATOM 738 N N . PHE A 1 95 ? 4.333 -17.805 -33.508 1.00 67.00 95 PHE A N 1
ATOM 739 C CA . PHE A 1 95 ? 3.976 -19.221 -33.388 1.00 67.00 95 PHE A CA 1
ATOM 740 C C . PHE A 1 95 ? 2.860 -19.488 -32.371 1.00 67.00 95 PHE A C 1
ATOM 742 O O . PHE A 1 95 ? 2.293 -20.579 -32.344 1.00 67.00 95 PHE A O 1
ATOM 749 N N . ALA A 1 96 ? 2.550 -18.507 -31.519 1.00 66.25 96 ALA A N 1
ATOM 750 C CA . ALA A 1 96 ? 1.536 -18.623 -30.476 1.00 66.25 96 ALA A CA 1
ATOM 751 C C . ALA A 1 96 ? 0.140 -18.179 -30.940 1.00 66.25 96 ALA A C 1
ATOM 753 O O . ALA A 1 96 ? -0.816 -18.292 -30.168 1.00 66.25 96 ALA A O 1
ATOM 754 N N . ASN A 1 97 ? -0.008 -17.698 -32.182 1.00 63.38 97 ASN A N 1
ATOM 755 C CA . ASN A 1 97 ? -1.328 -17.475 -32.758 1.00 63.38 97 ASN A CA 1
ATOM 756 C C . ASN A 1 97 ? -2.041 -18.829 -32.892 1.00 63.38 97 ASN A C 1
ATOM 758 O O . ASN A 1 97 ? -1.583 -19.684 -33.655 1.00 63.38 97 ASN A O 1
ATOM 762 N N . PRO A 1 98 ? -3.163 -19.059 -32.184 1.00 66.12 98 PRO A N 1
ATOM 763 C CA . PRO A 1 98 ? -3.934 -20.264 -32.404 1.00 66.12 98 PRO A CA 1
ATOM 764 C C . PRO A 1 98 ? -4.396 -20.257 -33.860 1.00 66.12 98 PRO A C 1
ATOM 766 O O . PRO A 1 98 ? -5.064 -19.321 -34.304 1.00 66.12 98 PRO A O 1
ATOM 769 N N . ILE A 1 99 ? -4.034 -21.309 -34.598 1.00 61.31 99 ILE A N 1
ATOM 770 C CA . ILE A 1 99 ? -4.686 -21.659 -35.857 1.00 61.31 99 ILE A CA 1
ATOM 771 C C . ILE A 1 99 ? -6.176 -21.697 -35.527 1.00 61.31 99 ILE A C 1
ATOM 773 O O . ILE A 1 99 ? -6.632 -22.570 -34.787 1.00 61.31 99 ILE A O 1
ATOM 777 N N . MET A 1 100 ? -6.919 -20.696 -35.995 1.00 52.62 100 MET A N 1
ATOM 778 C CA . MET A 1 100 ? -8.369 -20.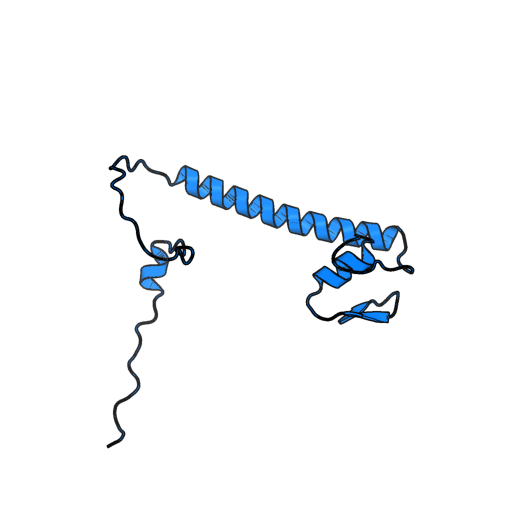663 -35.883 1.00 52.62 100 MET A CA 1
ATOM 779 C C . MET A 1 100 ? -8.880 -21.881 -36.647 1.00 52.62 100 MET A C 1
ATOM 781 O O . MET A 1 100 ? -8.991 -21.832 -37.867 1.00 52.62 100 MET A O 1
ATOM 785 N N . ILE A 1 101 ? -9.132 -22.992 -35.950 1.00 52.19 101 ILE A N 1
ATOM 786 C CA . ILE A 1 101 ? -9.856 -24.125 -36.521 1.00 52.19 101 ILE A CA 1
ATOM 787 C C . ILE A 1 101 ? -11.271 -23.603 -36.784 1.00 52.19 101 ILE A C 1
ATOM 789 O O . ILE A 1 101 ? -11.961 -23.251 -35.819 1.00 52.19 101 ILE A O 1
ATOM 793 N N . PRO A 1 102 ? -11.715 -23.493 -38.050 1.00 43.34 102 PRO A N 1
ATOM 794 C CA . PRO A 1 102 ? -13.051 -23.019 -38.345 1.00 43.34 102 PRO A CA 1
ATOM 795 C C . PRO A 1 102 ? -14.031 -24.149 -38.028 1.00 43.34 102 PRO A C 1
ATOM 797 O O . PRO A 1 102 ? -14.396 -24.952 -38.881 1.00 43.34 102 PRO A O 1
ATOM 800 N N . TYR A 1 103 ? -14.470 -24.224 -36.776 1.00 55.25 103 TYR A N 1
ATOM 801 C CA . TYR A 1 103 ? -15.742 -24.856 -36.463 1.00 55.25 103 TYR A CA 1
ATOM 802 C C . TYR A 1 103 ? -16.824 -23.928 -36.999 1.00 55.25 103 TYR A C 1
ATOM 804 O O . TYR A 1 103 ? -17.036 -22.903 -36.375 1.00 55.25 103 TYR A O 1
ATOM 812 N N . TYR A 1 104 ? -17.401 -24.227 -38.166 1.00 47.28 104 TYR A N 1
ATOM 813 C CA . TYR A 1 104 ? -18.820 -24.048 -38.529 1.00 47.28 104 TYR A CA 1
ATOM 814 C C . TYR A 1 104 ? -19.015 -24.437 -40.008 1.00 47.28 104 TYR A C 1
ATOM 816 O O . TYR A 1 104 ? -19.021 -23.592 -40.900 1.00 47.28 104 TYR A O 1
ATOM 824 N N . LEU A 1 105 ? -19.220 -25.732 -40.257 1.00 48.22 105 LEU A N 1
ATOM 825 C CA . LEU A 1 105 ? -20.043 -26.216 -41.367 1.00 48.22 105 LEU A CA 1
ATOM 826 C C . LEU A 1 105 ? -21.109 -27.146 -40.762 1.00 48.22 105 LEU A C 1
ATOM 828 O O . LEU A 1 105 ? -20.839 -27.783 -39.750 1.00 48.22 105 LEU A O 1
ATOM 832 N N . GLU A 1 106 ? -22.285 -27.190 -41.391 1.00 44.41 106 GLU A N 1
ATOM 833 C CA . GLU A 1 106 ? -23.529 -27.887 -40.996 1.00 44.41 106 GLU A CA 1
ATOM 834 C C . GLU A 1 106 ? -24.519 -27.098 -40.124 1.00 44.41 106 GLU A C 1
ATOM 836 O O . GLU A 1 106 ? -24.861 -27.444 -38.993 1.00 44.41 106 GLU A O 1
ATOM 841 N N . ARG A 1 107 ? -25.111 -26.074 -40.745 1.00 42.12 107 ARG A N 1
ATOM 842 C CA . ARG A 1 107 ? -26.569 -25.934 -40.695 1.00 42.12 107 ARG A CA 1
ATOM 843 C C . ARG A 1 107 ? -27.080 -25.379 -42.019 1.00 42.12 107 ARG A C 1
ATOM 845 O O . ARG A 1 107 ? -27.125 -24.164 -42.170 1.00 42.12 107 ARG A O 1
ATOM 852 N N . LEU A 1 108 ? -27.430 -26.280 -42.936 1.00 39.06 108 LEU A N 1
ATOM 853 C CA . LEU A 1 108 ? -28.526 -26.185 -43.908 1.00 39.06 108 LEU A CA 1
ATOM 854 C C . LEU A 1 108 ? -28.819 -27.594 -44.431 1.00 39.06 108 LEU A C 1
ATOM 856 O O . LEU A 1 108 ? -27.851 -28.252 -44.867 1.00 39.06 108 LEU A O 1
#

Organism: NCBI:txid168575

Sequence (108 aa):
MQCTLCKKVFSGRVYRLKEHVANIVGNVVPCQKASKDNQFRCRQAIMDAKNREKNKQKEVEEVKAAMSIGGEEDLEEMEGLPRKTSKLCGPMDEFANPIMIPYYLERL

Foldseek 3Di:
DAAPQQRDDDPDDCLQSLCQLLVPDDPHPHDPRHDPVSNVVSVVVVVVVVVVVVVVVVVVVVVVVVPCPDDPDDDDDDDDDDDPPPPPCDPVVVVVPPPPPDPDDDDD

Secondary structure (DSSP, 8-state):
-B-TTT--B--S-HHHHHHHHTT--SSS---TT--HHHHHHHHHHHHHHHHHHHHHHHHHHHHHHHT-----------------------TTTTTTS-----------